Protein AF-A0A6G3MDK0-F1 (afdb_monomer_lite)

Foldseek 3Di:
DPPFAWQEKEWQAAEADPVLLLVPDDPNCSLHQYEYEFAPVRWYDDDCVPHVSYHYDHFYQPDVVRGRHFTKMWTATPFAIKIKGKNAGNDPCRVPPHDMDIDIADGWGFDDPDDDDDPVLVVVLVLLVLSVGPVCVVVSVRSVRTDRVSPPPLDDDRDDPRDDDDDSPPPPPPDD

InterPro domains:
  IPR010347 Tyrosyl-DNA phosphodiesterase I [PF06087] (3-153)
  IPR010347 Tyrosyl-DNA phosphodiesterase I [PTHR12415] (4-152)

pLDDT: mean 84.7, std 17.43, range [23.23, 98.44]

Sequence (176 aa):
MDEDILESSYHFNYLISVDWLIQQYPKNRKSTPIYLISGENTPPHFESNKYSNVQVILAKLPIFYGTHHSKMSILMYQTGCRIVVHTANLIPFDWDNMTQLIWLSPLLSIKSACYRYTEFQNDLIAYLTGYNLPQLDFLISGLRSIDMTQIKCSCYVLKTELNLYLPCPDIIKVKI

Secondary structure (DSSP, 8-state):
-PPPPEEEEEEE-SSB-HHHHHHHS-GGGTTS-EEEEEETTSPPP--GGG-TTEEEEEEP--STT------EEEEEETTEEEEEEES--BSHHHHHSS---EEE---EEBP-S--PPPHHHHHHHHHHHTT--GGGHHHHHHHHTB--TT---S-----BTTB-----TT------

Structure (mmCIF, N/CA/C/O backbone):
data_AF-A0A6G3MDK0-F1
#
_entry.id   AF-A0A6G3MDK0-F1
#
loop_
_atom_site.group_PDB
_atom_site.id
_atom_site.type_symbol
_atom_site.label_atom_id
_atom_site.label_alt_id
_atom_site.label_comp_id
_atom_site.label_asym_id
_atom_site.label_entity_id
_atom_site.label_seq_id
_atom_site.pdbx_PDB_ins_code
_atom_site.Cartn_x
_atom_site.Cartn_y
_atom_site.Cartn_z
_atom_site.occupancy
_atom_site.B_iso_or_equiv
_atom_site.auth_seq_id
_atom_site.auth_comp_id
_atom_site.auth_asym_id
_atom_site.auth_atom_id
_atom_site.pdbx_PDB_model_num
ATOM 1 N N . MET A 1 1 ? -21.975 -12.909 7.591 1.00 41.28 1 MET A N 1
ATOM 2 C CA . MET A 1 1 ? -20.956 -11.880 7.864 1.00 41.28 1 MET A CA 1
ATOM 3 C C . MET A 1 1 ? -20.971 -10.992 6.653 1.00 41.28 1 MET A C 1
ATOM 5 O O . MET A 1 1 ? -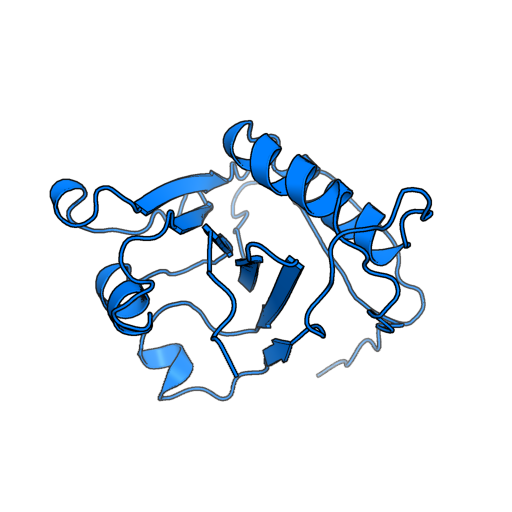20.584 -11.469 5.595 1.00 41.28 1 MET A O 1
ATOM 9 N N . ASP A 1 2 ? -21.526 -9.793 6.774 1.00 51.09 2 ASP A N 1
ATOM 10 C CA . ASP A 1 2 ? -21.455 -8.824 5.686 1.00 51.09 2 ASP A CA 1
ATOM 11 C C . ASP A 1 2 ? -19.975 -8.524 5.430 1.00 51.09 2 ASP A C 1
ATOM 13 O O . ASP A 1 2 ? -19.218 -8.244 6.362 1.00 51.09 2 ASP A O 1
ATOM 17 N N . GLU A 1 3 ? -19.527 -8.723 4.191 1.00 70.88 3 GLU A N 1
ATOM 18 C CA . GLU A 1 3 ? -18.150 -8.433 3.808 1.00 70.88 3 GLU A CA 1
ATOM 19 C C . GLU A 1 3 ? -17.906 -6.928 3.938 1.00 70.88 3 GLU A C 1
ATOM 21 O O . GLU A 1 3 ? -18.605 -6.135 3.310 1.00 70.88 3 GLU A O 1
ATOM 26 N N . ASP A 1 4 ? 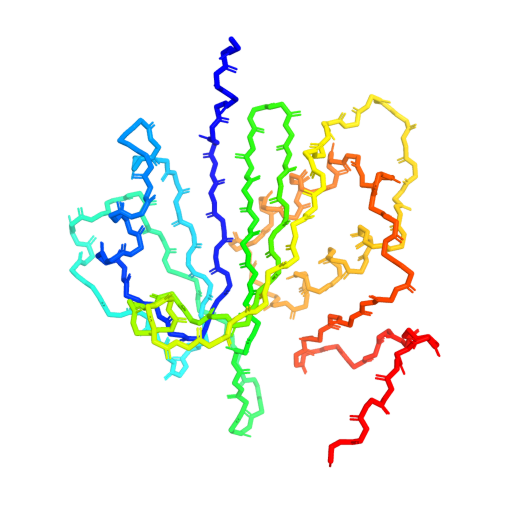-16.900 -6.543 4.725 1.00 81.94 4 ASP A N 1
ATOM 27 C CA . ASP A 1 4 ? -16.526 -5.139 4.901 1.00 81.94 4 ASP A CA 1
ATOM 28 C C . ASP A 1 4 ? -16.222 -4.473 3.546 1.00 81.94 4 ASP A C 1
ATOM 30 O O . ASP A 1 4 ? -15.571 -5.067 2.669 1.00 81.94 4 ASP A O 1
ATOM 34 N N . ILE A 1 5 ? -16.731 -3.255 3.366 1.00 91.25 5 ILE A N 1
ATOM 35 C CA . ILE A 1 5 ? -16.747 -2.544 2.087 1.00 91.25 5 ILE A CA 1
ATOM 36 C C . ILE A 1 5 ? -15.372 -1.924 1.864 1.00 91.25 5 ILE A C 1
ATOM 38 O O . ILE A 1 5 ? -14.933 -1.073 2.633 1.00 91.25 5 ILE A O 1
ATOM 42 N N . LEU A 1 6 ? -14.681 -2.360 0.807 1.00 95.50 6 LEU A N 1
ATOM 43 C CA . LEU A 1 6 ? -13.411 -1.767 0.393 1.00 95.50 6 LEU A CA 1
ATOM 44 C C . LEU A 1 6 ? -13.679 -0.398 -0.242 1.00 95.50 6 LEU A C 1
ATOM 46 O O . LEU A 1 6 ? -14.402 -0.311 -1.232 1.00 95.50 6 LEU A O 1
ATOM 50 N N . GLU A 1 7 ? -13.076 0.651 0.305 1.00 95.81 7 GLU A N 1
ATOM 51 C CA . GLU A 1 7 ? -13.219 2.022 -0.194 1.00 95.81 7 GLU A CA 1
ATOM 52 C C . GLU A 1 7 ? -12.091 2.399 -1.149 1.00 95.81 7 GLU A C 1
ATOM 54 O O . GLU A 1 7 ? -12.318 3.092 -2.135 1.00 95.81 7 GLU A O 1
ATOM 59 N N . SER A 1 8 ? -10.866 1.952 -0.871 1.00 97.25 8 SER A N 1
ATOM 60 C CA . SER A 1 8 ? -9.712 2.179 -1.741 1.00 97.25 8 SER A CA 1
ATOM 61 C C . SER A 1 8 ? -8.564 1.230 -1.418 1.00 97.25 8 SER A C 1
ATOM 63 O O . SER A 1 8 ? -8.487 0.652 -0.329 1.00 97.25 8 SER A O 1
ATOM 65 N N . SER A 1 9 ? -7.643 1.077 -2.363 1.00 98.19 9 SER A N 1
ATOM 66 C CA . SER A 1 9 ? -6.418 0.312 -2.163 1.00 98.19 9 SER A CA 1
ATOM 67 C C . SER A 1 9 ? -5.196 1.036 -2.707 1.00 98.19 9 SER A C 1
ATOM 69 O O . SER A 1 9 ? -5.239 1.694 -3.744 1.00 98.19 9 SER A O 1
ATOM 71 N N . TYR A 1 10 ? -4.084 0.894 -1.995 1.00 98.44 10 TYR A N 1
ATOM 72 C CA . TYR A 1 10 ? -2.800 1.489 -2.340 1.00 98.44 10 TYR A CA 1
ATOM 73 C C . TYR A 1 10 ? -1.762 0.382 -2.431 1.00 98.44 10 TYR A C 1
ATOM 75 O O . TYR A 1 10 ? -1.518 -0.309 -1.444 1.00 98.44 10 TYR A O 1
ATOM 83 N N . HIS A 1 11 ? -1.150 0.218 -3.597 1.00 98.06 11 HIS A N 1
ATOM 84 C CA . HIS A 1 11 ? -0.152 -0.808 -3.862 1.00 98.06 11 HIS A CA 1
ATOM 85 C C . HIS A 1 11 ? 1.196 -0.176 -4.168 1.00 98.06 11 HIS A C 1
ATOM 87 O O . HIS A 1 11 ? 1.392 0.410 -5.227 1.00 98.06 11 HIS A O 1
ATOM 93 N N . PHE A 1 12 ? 2.133 -0.344 -3.250 1.00 97.38 12 PHE A N 1
ATOM 94 C CA . PHE A 1 12 ? 3.536 -0.014 -3.422 1.00 97.38 12 PHE A CA 1
ATOM 95 C C . PHE A 1 12 ? 4.217 -1.241 -4.007 1.00 97.38 12 PHE A C 1
ATOM 97 O O . PHE A 1 12 ? 4.163 -2.316 -3.402 1.00 97.38 12 PHE A O 1
ATOM 104 N N . ASN A 1 13 ? 4.802 -1.114 -5.195 1.00 97.06 13 ASN A N 1
ATOM 105 C CA . ASN A 1 13 ? 5.533 -2.216 -5.804 1.00 97.06 13 ASN A CA 1
ATOM 106 C C . ASN A 1 13 ? 6.601 -1.737 -6.799 1.00 97.06 13 ASN A C 1
ATOM 108 O O . ASN A 1 13 ? 6.670 -0.554 -7.124 1.00 97.06 13 ASN A O 1
ATOM 112 N N . TYR A 1 14 ? 7.439 -2.665 -7.263 1.00 94.25 14 TYR A N 1
ATOM 113 C CA . TYR A 1 14 ? 8.446 -2.423 -8.296 1.00 94.25 14 TYR A CA 1
ATOM 114 C C . TYR A 1 14 ? 7.921 -2.808 -9.687 1.00 94.25 14 TYR A C 1
ATOM 116 O O . TYR A 1 14 ? 7.955 -1.995 -10.603 1.00 94.25 14 TYR A O 1
ATOM 124 N N . LEU A 1 15 ? 7.376 -4.023 -9.844 1.00 95.44 15 LEU A N 1
ATOM 125 C CA . LEU A 1 15 ? 6.750 -4.467 -11.095 1.00 95.44 15 LEU A CA 1
ATOM 126 C C . LEU A 1 15 ? 5.262 -4.718 -10.885 1.00 95.44 15 LEU A C 1
ATOM 128 O O . LEU A 1 15 ? 4.863 -5.434 -9.963 1.00 95.44 15 LEU A O 1
ATOM 132 N N . ILE A 1 16 ? 4.443 -4.138 -11.762 1.00 95.94 16 ILE A N 1
ATOM 133 C CA . ILE A 1 16 ? 2.987 -4.241 -11.690 1.00 95.94 16 ILE A CA 1
ATOM 134 C C . ILE A 1 16 ? 2.429 -4.572 -13.071 1.00 95.94 16 ILE A C 1
ATOM 136 O O . ILE A 1 16 ? 2.496 -3.761 -13.993 1.00 95.94 16 ILE A O 1
ATOM 140 N N . SER A 1 17 ? 1.824 -5.753 -13.189 1.00 96.12 17 SER A N 1
ATOM 141 C CA . SER A 1 17 ? 0.910 -6.079 -14.279 1.00 96.12 17 SER A CA 1
ATOM 142 C C . SER A 1 17 ? -0.497 -5.649 -13.868 1.00 96.12 17 SER A C 1
ATOM 144 O O . SER A 1 17 ? -1.150 -6.318 -13.067 1.00 96.12 17 SER A O 1
ATOM 146 N N . VAL A 1 18 ? -0.959 -4.506 -14.387 1.00 95.56 18 VAL A N 1
ATOM 147 C CA . VAL A 1 18 ? -2.250 -3.914 -13.987 1.00 95.56 18 VAL A CA 1
ATOM 148 C C . VAL A 1 18 ? -3.411 -4.846 -14.325 1.00 95.56 18 VAL A C 1
ATOM 150 O O . VAL A 1 18 ? -4.235 -5.129 -13.461 1.00 95.56 18 VAL A O 1
ATOM 153 N N . ASP A 1 19 ? -3.438 -5.397 -15.539 1.00 94.81 19 ASP A N 1
ATOM 154 C CA . ASP A 1 19 ? -4.470 -6.348 -15.967 1.00 94.81 19 ASP A CA 1
ATOM 155 C C . ASP A 1 19 ? -4.570 -7.555 -15.030 1.00 94.81 19 ASP A C 1
ATOM 157 O O . ASP A 1 19 ? -5.664 -7.934 -14.605 1.00 94.81 19 ASP A O 1
ATOM 161 N N . TRP A 1 20 ? -3.424 -8.149 -14.690 1.00 95.50 20 TRP A N 1
ATOM 162 C CA . TRP A 1 20 ? -3.369 -9.289 -13.785 1.00 95.50 20 TRP A CA 1
ATOM 163 C C . TRP A 1 20 ? -3.812 -8.902 -12.373 1.00 95.50 20 TRP A C 1
ATOM 165 O O . TRP A 1 20 ? -4.615 -9.618 -11.780 1.00 95.50 20 TRP A O 1
ATOM 175 N N . LEU A 1 21 ? -3.362 -7.754 -11.855 1.00 96.19 21 LEU A N 1
ATOM 176 C CA . LEU A 1 21 ? -3.749 -7.265 -10.532 1.00 96.19 21 LEU A CA 1
ATOM 177 C C . LEU A 1 21 ? -5.268 -7.088 -10.427 1.00 96.19 21 LEU A C 1
ATOM 179 O O . LEU A 1 21 ? -5.876 -7.600 -9.490 1.00 96.19 21 LEU A O 1
ATOM 183 N N . ILE A 1 22 ? -5.902 -6.431 -11.404 1.00 94.44 22 ILE A N 1
ATOM 184 C CA . ILE A 1 22 ? -7.360 -6.226 -11.424 1.00 94.44 22 ILE A CA 1
ATOM 185 C C . ILE A 1 22 ? -8.121 -7.557 -11.468 1.00 94.44 22 ILE A C 1
ATOM 187 O O . ILE A 1 22 ? -9.225 -7.670 -10.928 1.00 94.44 22 ILE A O 1
ATOM 191 N N . GLN A 1 23 ? -7.555 -8.597 -12.082 1.00 94.31 23 GLN A N 1
ATOM 192 C CA . GLN A 1 23 ? -8.170 -9.924 -12.075 1.00 94.31 23 GLN A CA 1
ATOM 193 C C . GLN A 1 23 ? -8.212 -10.553 -10.678 1.00 94.31 23 GLN A C 1
ATOM 195 O O . GLN A 1 23 ? -9.175 -11.271 -10.408 1.00 94.31 23 GLN A O 1
ATOM 200 N N . GLN A 1 24 ? -7.264 -10.215 -9.794 1.00 95.12 24 GLN A N 1
ATOM 201 C CA . GLN A 1 24 ? -7.197 -10.733 -8.419 1.00 95.12 24 GLN A CA 1
ATOM 202 C C . GLN A 1 24 ? -8.249 -10.117 -7.487 1.00 95.12 24 GLN A C 1
ATOM 204 O O . GLN A 1 24 ? -8.562 -10.676 -6.437 1.00 95.12 24 GLN A O 1
ATOM 209 N N . TYR A 1 25 ? -8.824 -8.970 -7.857 1.00 94.50 25 TYR A N 1
ATOM 210 C CA . TYR A 1 25 ? -9.882 -8.341 -7.074 1.00 94.50 25 TYR A CA 1
ATOM 211 C C . TYR A 1 25 ? -11.199 -9.128 -7.174 1.00 94.50 25 TYR A C 1
ATOM 213 O O . TYR A 1 25 ? -11.617 -9.501 -8.278 1.00 94.50 25 TYR A O 1
ATOM 221 N N . PRO A 1 26 ? -11.930 -9.317 -6.060 1.00 91.44 26 PRO A N 1
ATOM 222 C CA . PRO A 1 26 ? -13.313 -9.783 -6.096 1.00 91.44 26 PRO A CA 1
ATOM 223 C C . PRO A 1 26 ? -14.177 -8.897 -7.002 1.00 91.44 26 PRO A C 1
ATOM 225 O O . PRO A 1 26 ? -13.970 -7.686 -7.071 1.00 91.44 26 PRO A O 1
ATOM 228 N N . LYS A 1 27 ? -15.167 -9.478 -7.696 1.00 88.25 27 LYS A N 1
ATOM 229 C CA . LYS A 1 27 ? -15.993 -8.759 -8.692 1.00 88.25 27 LYS A CA 1
ATOM 230 C C . LYS A 1 27 ? -16.622 -7.470 -8.143 1.00 88.25 27 LYS A C 1
ATOM 232 O O . LYS A 1 27 ? -16.625 -6.466 -8.843 1.00 88.25 27 LYS A O 1
ATOM 237 N N . ASN A 1 28 ? -17.092 -7.491 -6.896 1.00 87.19 28 ASN A N 1
ATOM 238 C CA . ASN A 1 28 ? -17.682 -6.350 -6.183 1.00 87.19 28 ASN A CA 1
ATOM 239 C C . ASN A 1 28 ? -16.670 -5.259 -5.783 1.00 87.19 28 ASN A C 1
ATOM 241 O O . ASN A 1 28 ? -17.081 -4.196 -5.338 1.00 87.19 28 ASN A O 1
ATOM 245 N N . ARG A 1 29 ? -15.364 -5.508 -5.930 1.00 89.69 29 ARG A N 1
ATOM 246 C CA . ARG A 1 29 ? -14.281 -4.595 -5.532 1.00 89.69 29 ARG A CA 1
ATOM 247 C C . ARG A 1 29 ? -13.431 -4.115 -6.710 1.00 89.69 29 ARG A C 1
ATOM 249 O O . ARG A 1 29 ? -12.565 -3.277 -6.527 1.00 89.69 29 ARG A O 1
ATOM 256 N N . LYS A 1 30 ? -13.666 -4.607 -7.932 1.00 89.38 30 LYS A N 1
ATOM 257 C CA . LYS A 1 30 ? -12.867 -4.231 -9.119 1.00 89.38 30 LYS A CA 1
ATOM 258 C C . LYS A 1 30 ? -12.995 -2.761 -9.515 1.00 89.38 30 LYS A C 1
ATOM 260 O O . LYS A 1 30 ? -12.108 -2.245 -10.185 1.00 89.38 30 LYS A O 1
ATOM 265 N N . SER A 1 31 ? -14.093 -2.114 -9.134 1.00 90.69 31 SER A N 1
ATOM 266 C CA . SER A 1 31 ? -14.390 -0.715 -9.451 1.00 90.69 31 SER A CA 1
ATOM 267 C C . SER A 1 31 ? -13.974 0.269 -8.356 1.00 90.69 31 SER A C 1
ATOM 269 O O . SER A 1 31 ? -14.183 1.468 -8.526 1.00 90.69 31 SER A O 1
ATOM 271 N N . THR A 1 32 ? -13.419 -0.197 -7.231 1.00 95.19 32 THR A N 1
ATOM 272 C CA . THR A 1 32 ? -12.945 0.706 -6.172 1.00 95.19 32 THR A CA 1
ATOM 273 C C . THR A 1 32 ? -11.724 1.484 -6.659 1.00 95.19 32 THR A C 1
ATOM 275 O O . THR A 1 32 ? -10.975 0.958 -7.481 1.00 95.19 32 THR A O 1
ATOM 278 N N . PRO A 1 33 ? -11.477 2.706 -6.171 1.00 97.38 33 PRO A N 1
ATOM 279 C CA . PRO A 1 33 ? -10.220 3.411 -6.405 1.00 97.38 33 PRO A CA 1
ATOM 280 C C . PRO A 1 33 ? -8.992 2.546 -6.077 1.00 97.38 33 PRO A C 1
ATOM 282 O O . PRO A 1 33 ? -8.877 2.017 -4.969 1.00 97.38 33 PRO A O 1
ATOM 285 N N . ILE A 1 34 ? -8.081 2.406 -7.043 1.00 97.44 34 ILE A N 1
ATOM 286 C CA . ILE A 1 34 ? -6.832 1.647 -6.920 1.00 97.44 34 ILE A CA 1
ATOM 287 C C . ILE A 1 34 ? -5.668 2.575 -7.256 1.00 97.44 34 ILE A C 1
ATOM 289 O O . ILE A 1 34 ? -5.550 3.077 -8.373 1.00 97.44 34 ILE A O 1
ATOM 293 N N . TYR A 1 35 ? -4.773 2.764 -6.296 1.00 97.56 35 TYR A N 1
ATOM 294 C CA . TYR A 1 35 ? -3.590 3.601 -6.427 1.00 97.56 35 TYR A CA 1
ATOM 295 C C . TYR A 1 35 ? -2.349 2.718 -6.539 1.00 97.56 35 TYR A C 1
ATOM 297 O O . TYR A 1 35 ? -2.070 1.903 -5.661 1.00 97.56 35 TYR A O 1
ATOM 305 N N . LEU A 1 36 ? -1.593 2.876 -7.621 1.00 97.50 36 LEU A N 1
ATOM 306 C CA . LEU A 1 36 ? -0.377 2.119 -7.903 1.00 97.50 36 LEU A CA 1
ATOM 307 C C . LEU A 1 36 ? 0.833 3.027 -7.709 1.00 97.50 36 LEU A C 1
ATOM 309 O O . LEU A 1 36 ? 1.053 3.941 -8.499 1.00 97.50 36 LEU A O 1
ATOM 313 N N . ILE A 1 37 ? 1.613 2.774 -6.663 1.00 96.38 37 ILE A N 1
ATOM 314 C CA . ILE A 1 37 ? 2.825 3.515 -6.339 1.00 96.38 37 ILE A CA 1
ATOM 315 C C . ILE A 1 37 ? 4.021 2.715 -6.856 1.00 96.38 37 ILE A C 1
ATOM 317 O O . ILE A 1 37 ? 4.330 1.642 -6.331 1.00 96.38 37 ILE A O 1
ATOM 321 N N . SER A 1 38 ? 4.691 3.245 -7.880 1.00 94.44 38 SER A N 1
ATOM 322 C CA . SER A 1 38 ? 5.899 2.655 -8.476 1.00 94.44 38 SER A CA 1
ATOM 323 C C . SER A 1 38 ? 7.022 3.683 -8.586 1.00 94.44 38 SER A C 1
ATOM 325 O O . SER A 1 38 ? 6.786 4.882 -8.456 1.00 94.44 38 SER A O 1
ATOM 327 N N . GLY A 1 39 ? 8.250 3.235 -8.841 1.00 90.81 39 GLY A N 1
ATOM 328 C CA . GLY A 1 39 ? 9.362 4.136 -9.140 1.00 90.81 39 GLY A CA 1
ATOM 329 C C . GLY A 1 39 ? 9.223 4.755 -10.530 1.00 90.81 39 GLY A C 1
ATOM 330 O O . GLY A 1 39 ? 8.771 4.094 -11.463 1.00 90.81 39 GLY A O 1
ATOM 331 N N . GLU A 1 40 ? 9.669 6.000 -10.699 1.00 87.94 40 GLU A N 1
ATOM 332 C CA . GLU A 1 40 ? 9.632 6.697 -11.998 1.00 87.94 40 GLU A CA 1
ATOM 333 C C . GLU A 1 40 ? 10.397 5.973 -13.121 1.00 87.94 40 GLU A C 1
ATOM 335 O O . GLU A 1 40 ? 10.028 6.084 -14.287 1.00 87.94 40 GLU A O 1
ATOM 340 N N . ASN A 1 41 ? 11.402 5.166 -12.765 1.00 85.88 41 ASN A N 1
ATOM 341 C CA . ASN A 1 41 ? 12.177 4.344 -13.701 1.00 85.88 41 ASN A CA 1
ATOM 342 C C . ASN A 1 41 ? 11.456 3.053 -14.131 1.00 85.88 41 ASN A C 1
ATOM 344 O O . ASN A 1 41 ? 11.893 2.384 -15.063 1.00 85.88 41 ASN A O 1
ATOM 348 N N . THR A 1 42 ? 10.377 2.672 -13.442 1.00 86.75 42 THR A N 1
ATOM 349 C CA . THR A 1 42 ? 9.608 1.438 -13.692 1.00 86.75 42 THR A CA 1
ATOM 350 C C . THR A 1 42 ? 8.099 1.698 -13.631 1.00 86.75 42 THR A C 1
ATOM 352 O O . THR A 1 42 ? 7.379 1.109 -12.818 1.00 86.75 42 THR A O 1
ATOM 355 N N . PRO A 1 43 ? 7.578 2.607 -14.476 1.00 88.44 43 PRO A N 1
ATOM 356 C CA . PRO A 1 43 ? 6.152 2.882 -14.511 1.00 88.44 43 PRO A CA 1
ATOM 357 C C . PRO A 1 43 ? 5.386 1.638 -15.002 1.00 88.44 43 PRO A C 1
ATOM 359 O O . PRO A 1 43 ? 5.803 1.007 -15.978 1.00 88.44 43 PRO A O 1
ATOM 362 N N . PRO A 1 44 ? 4.253 1.277 -14.374 1.00 89.06 44 PRO A N 1
ATOM 363 C CA . PRO A 1 44 ? 3.379 0.227 -14.882 1.00 89.06 44 PRO A CA 1
ATOM 364 C C . PRO A 1 44 ? 2.875 0.578 -16.284 1.00 89.06 44 PRO A C 1
ATOM 366 O O . PRO A 1 44 ? 2.428 1.701 -16.523 1.00 89.06 44 PRO A O 1
ATOM 369 N N . HIS A 1 45 ? 2.902 -0.388 -17.198 1.00 84.50 45 HIS A N 1
ATOM 370 C CA . HIS A 1 45 ? 2.376 -0.213 -18.549 1.00 84.50 45 HIS A CA 1
ATOM 371 C C . HIS A 1 45 ? 0.998 -0.865 -18.674 1.00 84.50 45 HIS A C 1
ATOM 373 O O . HIS A 1 45 ? 0.843 -2.052 -18.383 1.00 84.50 45 HIS A O 1
ATOM 379 N N . PHE A 1 46 ? -0.003 -0.088 -19.087 1.00 87.00 46 PHE A N 1
ATOM 380 C CA . PHE A 1 46 ? -1.361 -0.562 -19.352 1.00 87.00 46 PHE A CA 1
ATOM 381 C C . PHE A 1 46 ? -2.120 0.434 -20.234 1.00 87.00 46 PHE A C 1
ATOM 383 O O . PHE A 1 46 ? -1.760 1.610 -20.322 1.00 87.00 46 PHE A O 1
ATOM 390 N N . GLU A 1 47 ? -3.196 -0.031 -20.866 1.00 81.88 47 GLU A N 1
ATOM 391 C CA . GLU A 1 47 ? -4.128 0.839 -21.579 1.00 81.88 47 GLU A CA 1
ATOM 392 C C . GLU A 1 47 ? -4.896 1.697 -20.565 1.00 81.88 47 GLU A C 1
ATOM 394 O O . GLU A 1 47 ? -5.837 1.229 -19.923 1.00 81.88 47 GLU A O 1
ATOM 399 N N . SER A 1 48 ? -4.499 2.962 -20.413 1.00 71.69 48 SER A N 1
ATOM 400 C CA . SER A 1 48 ? -5.069 3.885 -19.418 1.00 71.69 48 SER A CA 1
ATOM 401 C C . SER A 1 48 ? -6.591 4.038 -19.522 1.00 71.69 48 SER A C 1
ATOM 403 O O . SER A 1 48 ? -7.264 4.214 -18.510 1.00 71.69 48 SER A O 1
ATOM 405 N N . ASN A 1 49 ? -7.153 3.893 -20.725 1.00 78.50 49 ASN A N 1
ATOM 406 C CA . ASN A 1 49 ? -8.596 3.980 -20.973 1.00 78.50 49 ASN A CA 1
ATOM 407 C C . ASN A 1 49 ? -9.391 2.769 -20.453 1.00 78.50 49 ASN A C 1
ATOM 409 O O . ASN A 1 49 ? -10.616 2.832 -20.377 1.00 78.50 49 ASN A O 1
ATOM 413 N N . LYS A 1 50 ? -8.722 1.662 -20.113 1.00 88.94 50 LYS A N 1
ATOM 414 C CA . LYS A 1 50 ? -9.370 0.409 -19.705 1.00 88.94 50 LYS A CA 1
ATOM 415 C C . LYS A 1 50 ? -9.860 0.436 -18.257 1.00 88.94 50 LYS A C 1
ATOM 417 O O . LYS A 1 50 ? -10.859 -0.209 -17.943 1.00 88.94 50 LYS A O 1
ATOM 422 N N . TYR A 1 51 ? -9.177 1.180 -17.385 1.00 91.69 51 TYR A N 1
ATOM 423 C CA . TYR A 1 51 ? -9.467 1.226 -15.950 1.00 91.69 51 TYR A CA 1
ATOM 424 C C . TYR A 1 51 ? -9.490 2.665 -15.432 1.00 91.69 51 TYR A C 1
ATOM 426 O O . TYR A 1 51 ? -8.480 3.195 -14.975 1.00 91.69 51 TYR A O 1
ATOM 434 N N . SER A 1 52 ? -10.666 3.293 -15.458 1.00 92.75 52 SER A N 1
ATOM 435 C CA . SER A 1 52 ? -10.848 4.678 -14.999 1.00 92.75 52 SER A CA 1
ATOM 436 C C . SER A 1 52 ? -10.666 4.864 -13.487 1.00 92.75 52 SER A C 1
ATOM 438 O O . SER A 1 52 ? -10.492 5.985 -13.023 1.00 92.75 52 SER A O 1
ATOM 440 N N . ASN A 1 53 ? -10.737 3.780 -12.712 1.00 94.81 53 ASN A N 1
ATOM 441 C CA . ASN A 1 53 ? -10.555 3.763 -11.260 1.00 94.81 53 ASN A CA 1
ATOM 442 C C . ASN A 1 53 ? -9.103 3.492 -10.826 1.00 94.81 53 ASN A C 1
ATOM 444 O O . ASN A 1 53 ? -8.844 3.412 -9.627 1.00 94.81 53 ASN A O 1
ATOM 448 N N . VAL A 1 54 ? -8.172 3.329 -11.773 1.00 95.81 54 VAL A N 1
ATOM 449 C CA . VAL A 1 54 ? -6.755 3.071 -11.490 1.00 95.81 54 VAL A CA 1
ATOM 450 C C . VAL A 1 54 ? -5.944 4.347 -11.692 1.00 95.81 54 VAL A C 1
ATOM 452 O O . VAL A 1 54 ? -5.943 4.928 -12.774 1.00 95.81 54 VAL A O 1
ATOM 455 N N . GLN A 1 55 ? -5.197 4.751 -10.667 1.00 95.44 55 GLN A N 1
ATOM 456 C CA . GLN A 1 55 ? -4.270 5.876 -10.731 1.00 95.44 55 GLN A CA 1
ATOM 457 C C . GLN A 1 55 ? -2.839 5.407 -10.463 1.00 95.44 55 GLN A C 1
ATOM 459 O O . GLN A 1 55 ? -2.556 4.805 -9.430 1.00 95.44 55 GLN A O 1
ATOM 464 N N . VAL A 1 56 ? -1.915 5.736 -11.367 1.00 95.44 56 VAL A N 1
ATOM 465 C CA . VAL A 1 56 ? -0.476 5.526 -11.154 1.00 95.44 56 VAL A CA 1
ATOM 466 C C . VAL A 1 56 ? 0.141 6.768 -10.519 1.00 95.44 56 VAL A C 1
ATOM 468 O O . VAL A 1 56 ? -0.067 7.889 -10.980 1.00 95.44 56 VAL A O 1
ATOM 471 N N . ILE A 1 57 ? 0.919 6.555 -9.464 1.00 94.69 57 ILE A N 1
ATOM 472 C CA . ILE A 1 57 ? 1.668 7.569 -8.732 1.00 94.69 57 ILE A CA 1
ATOM 473 C C . ILE A 1 57 ? 3.147 7.175 -8.803 1.00 94.69 57 ILE A C 1
ATOM 475 O O . ILE A 1 57 ? 3.533 6.096 -8.356 1.00 94.69 57 ILE A O 1
ATOM 479 N N . LEU A 1 58 ? 3.978 8.044 -9.375 1.00 93.31 58 LEU A N 1
ATOM 480 C CA . LEU A 1 58 ? 5.402 7.769 -9.557 1.00 93.31 58 LEU A CA 1
ATOM 481 C C . LEU A 1 58 ? 6.223 8.401 -8.430 1.00 93.31 58 LEU A C 1
ATOM 483 O O . LEU A 1 58 ? 6.208 9.617 -8.237 1.00 93.31 58 LEU A O 1
ATOM 487 N N . ALA A 1 59 ? 6.938 7.559 -7.691 1.00 88.94 59 ALA A N 1
ATOM 488 C CA . ALA A 1 59 ? 7.908 7.960 -6.690 1.00 88.94 59 ALA A CA 1
ATOM 489 C C . ALA A 1 59 ? 9.196 8.445 -7.363 1.00 88.94 59 ALA A C 1
ATOM 491 O O . ALA A 1 59 ? 9.769 7.740 -8.198 1.00 88.94 59 ALA A O 1
ATOM 492 N N . LYS A 1 60 ? 9.641 9.643 -6.970 1.00 84.69 60 LYS A N 1
ATOM 493 C CA . LYS A 1 60 ? 10.908 10.231 -7.416 1.00 84.69 60 LYS A CA 1
ATOM 494 C C . LYS A 1 60 ? 12.078 9.520 -6.747 1.00 84.69 60 LYS A C 1
ATOM 496 O O . LYS A 1 60 ? 12.029 9.277 -5.541 1.00 84.69 60 LYS A O 1
ATOM 501 N N . LEU A 1 61 ? 13.124 9.236 -7.514 1.00 80.38 61 LEU A N 1
ATOM 502 C CA . LEU A 1 61 ? 14.314 8.523 -7.057 1.00 80.38 61 LEU A CA 1
ATOM 503 C C . LEU A 1 61 ? 15.516 9.473 -7.182 1.00 80.38 61 LEU A C 1
ATOM 505 O O . LEU A 1 61 ? 16.150 9.543 -8.233 1.00 80.38 61 LEU A O 1
ATOM 509 N N . PRO A 1 62 ? 15.816 10.273 -6.138 1.00 70.88 62 PRO A N 1
ATOM 510 C CA . PRO A 1 62 ? 16.805 11.351 -6.219 1.00 70.88 62 PRO A CA 1
ATOM 511 C C . PRO A 1 62 ? 18.257 10.860 -6.347 1.00 70.88 62 PRO A C 1
ATOM 513 O O . PRO A 1 62 ? 19.149 11.667 -6.605 1.00 70.88 62 PRO A O 1
ATOM 516 N N . ILE A 1 63 ? 18.515 9.564 -6.146 1.00 71.19 63 ILE A N 1
ATOM 517 C CA . ILE A 1 63 ? 19.849 8.960 -6.210 1.00 71.19 63 ILE A CA 1
ATOM 518 C C . ILE A 1 63 ? 19.985 8.154 -7.507 1.00 71.19 63 ILE A C 1
ATOM 520 O O . ILE A 1 63 ? 19.087 7.401 -7.885 1.00 71.19 63 ILE A O 1
ATOM 524 N N . PHE A 1 64 ? 21.140 8.259 -8.172 1.00 64.44 64 PHE A N 1
ATOM 525 C CA . PHE A 1 64 ? 21.469 7.411 -9.321 1.00 64.44 64 PHE A CA 1
ATOM 526 C C . PHE A 1 64 ? 21.373 5.925 -8.952 1.00 64.44 64 PHE A C 1
ATOM 528 O O . PHE A 1 64 ? 21.938 5.495 -7.948 1.00 64.44 64 PHE A O 1
ATOM 535 N N . TYR A 1 65 ? 20.675 5.148 -9.785 1.00 67.12 65 TYR A N 1
ATOM 536 C CA . TYR A 1 65 ? 20.365 3.728 -9.558 1.00 67.12 65 TYR A CA 1
ATOM 537 C C . TYR A 1 65 ? 19.456 3.439 -8.346 1.00 67.12 65 TYR A C 1
ATOM 539 O O . TYR A 1 65 ? 19.297 2.276 -7.969 1.00 67.12 65 TYR A O 1
ATOM 547 N N . GLY A 1 66 ? 18.826 4.465 -7.757 1.00 71.81 66 GLY A N 1
ATOM 548 C CA . GLY A 1 66 ? 17.750 4.292 -6.781 1.00 71.81 66 GLY A CA 1
ATOM 549 C C . GLY A 1 66 ? 16.621 3.441 -7.359 1.00 71.81 66 GLY A C 1
ATOM 550 O O . GLY A 1 66 ? 16.369 3.451 -8.568 1.00 71.81 66 GLY A O 1
ATOM 551 N N . THR A 1 67 ? 15.965 2.654 -6.510 1.0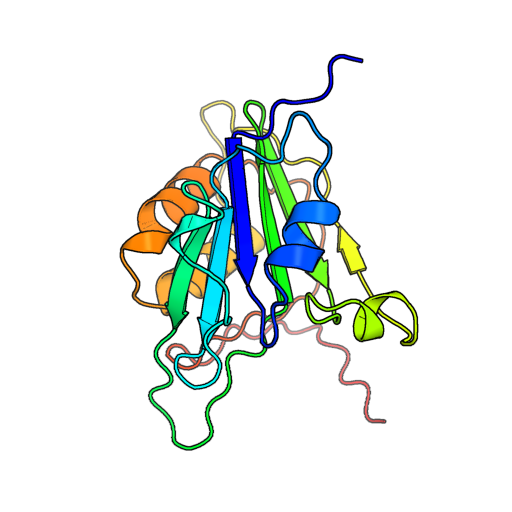0 80.06 67 THR A N 1
ATOM 552 C CA . THR A 1 67 ? 14.876 1.766 -6.931 1.00 80.06 67 THR A CA 1
ATOM 553 C C . THR A 1 67 ? 13.794 1.719 -5.866 1.00 80.06 67 THR A C 1
ATOM 555 O O . THR A 1 67 ? 14.042 1.428 -4.694 1.00 80.06 67 THR A O 1
ATOM 558 N N . HIS A 1 68 ? 12.552 1.933 -6.297 1.00 90.00 68 HIS A N 1
ATOM 559 C CA . HIS A 1 68 ? 11.378 1.757 -5.457 1.00 90.00 68 HIS A CA 1
ATOM 560 C C . HIS A 1 68 ? 11.115 0.259 -5.216 1.00 90.00 68 HIS A C 1
ATOM 562 O O . HIS A 1 68 ? 10.436 -0.406 -5.996 1.00 90.00 68 HIS A O 1
ATOM 568 N N . HIS A 1 69 ? 11.689 -0.292 -4.144 1.00 89.56 69 HIS A N 1
ATOM 569 C CA . HIS A 1 69 ? 11.640 -1.733 -3.857 1.00 89.56 69 HIS A CA 1
ATOM 570 C C . HIS A 1 69 ? 10.497 -2.177 -2.946 1.00 89.56 69 HIS A C 1
ATOM 572 O O . HIS A 1 69 ? 10.249 -3.384 -2.847 1.00 89.56 69 HIS A O 1
ATOM 578 N N . SER A 1 70 ? 9.831 -1.231 -2.286 1.00 92.25 70 SER A N 1
ATOM 579 C CA . SER A 1 70 ? 8.786 -1.509 -1.307 1.00 92.25 70 SER A CA 1
ATOM 580 C C . SER A 1 70 ? 7.626 -2.271 -1.925 1.00 92.25 70 SER A C 1
ATOM 582 O O . SER A 1 70 ? 7.164 -1.947 -3.015 1.00 92.25 70 SER A O 1
ATOM 584 N N . LYS A 1 71 ? 7.172 -3.293 -1.200 1.00 97.19 71 LYS A N 1
ATOM 585 C CA . LYS A 1 71 ? 6.111 -4.219 -1.591 1.00 97.19 71 LYS A CA 1
ATOM 586 C C . LYS A 1 71 ? 5.103 -4.281 -0.463 1.00 97.19 71 LYS A C 1
ATOM 588 O O . LYS A 1 71 ? 5.249 -5.021 0.511 1.00 97.19 71 LYS A O 1
ATOM 593 N N . MET A 1 72 ? 4.139 -3.382 -0.556 1.00 97.50 72 MET A N 1
ATOM 594 C CA . MET A 1 72 ? 3.170 -3.139 0.496 1.00 97.50 72 MET A CA 1
ATOM 595 C C . MET A 1 72 ? 1.824 -2.831 -0.133 1.00 97.50 72 MET A C 1
ATOM 597 O O . MET A 1 72 ? 1.746 -2.087 -1.106 1.00 97.50 72 MET A O 1
ATOM 601 N N . SER A 1 73 ? 0.762 -3.380 0.439 1.00 98.19 73 SER A N 1
ATOM 602 C CA . SER A 1 73 ? -0.606 -3.030 0.083 1.00 98.19 73 SER A CA 1
ATOM 603 C C . SER A 1 73 ? -1.329 -2.498 1.311 1.00 98.19 73 SER A C 1
ATOM 605 O O . SER A 1 73 ? -1.300 -3.128 2.366 1.00 98.19 73 SER A O 1
ATOM 607 N N . ILE A 1 74 ? -1.978 -1.346 1.176 1.00 98.12 74 ILE A N 1
ATOM 608 C CA . ILE A 1 74 ? -2.838 -0.771 2.209 1.00 98.12 74 ILE A CA 1
ATOM 609 C C . ILE A 1 74 ? -4.262 -0.774 1.671 1.00 98.12 74 ILE A C 1
ATOM 611 O O . ILE A 1 74 ? -4.544 -0.164 0.641 1.00 98.12 74 ILE A O 1
ATOM 615 N N . LEU A 1 75 ? -5.138 -1.505 2.352 1.00 97.56 75 LEU A N 1
ATOM 616 C CA . LEU A 1 75 ? -6.532 -1.706 1.977 1.00 97.56 75 LEU A CA 1
ATOM 617 C C . LEU A 1 75 ? -7.400 -0.925 2.959 1.00 97.56 75 LEU A C 1
ATOM 619 O O . LEU A 1 75 ? -7.458 -1.278 4.138 1.00 97.56 75 LEU A O 1
ATOM 623 N N . MET A 1 76 ? -8.039 0.137 2.479 1.00 97.44 76 MET A N 1
ATOM 624 C CA . MET A 1 76 ? -8.919 0.985 3.277 1.00 97.44 76 MET A CA 1
ATOM 625 C C . MET A 1 76 ? -10.350 0.475 3.148 1.00 97.44 76 MET A C 1
ATOM 627 O O . MET A 1 76 ? -10.869 0.343 2.037 1.00 97.44 76 MET A O 1
ATOM 631 N N . TYR A 1 77 ? -10.974 0.187 4.281 1.00 95.88 77 TYR A N 1
ATOM 632 C CA . TYR A 1 77 ? -12.354 -0.264 4.374 1.00 95.88 77 TYR A CA 1
ATOM 633 C C . TYR A 1 77 ? -13.196 0.770 5.111 1.00 95.88 77 TYR A C 1
ATOM 635 O O . TYR A 1 77 ? -12.676 1.545 5.912 1.00 95.88 77 TYR A O 1
ATOM 643 N N . GLN A 1 78 ? -14.511 0.706 4.930 1.00 93.25 78 GLN A N 1
ATOM 644 C CA . GLN A 1 78 ? -15.439 1.588 5.631 1.00 93.25 78 GLN A CA 1
ATOM 645 C C . GLN A 1 78 ? -15.302 1.493 7.161 1.00 93.25 78 GLN A C 1
ATOM 647 O O . GLN A 1 78 ? -15.479 2.489 7.862 1.00 93.25 78 GLN A O 1
ATOM 652 N N . THR A 1 79 ? -14.981 0.310 7.702 1.00 92.44 79 THR A N 1
ATOM 653 C CA . THR A 1 79 ? -14.827 0.125 9.157 1.00 92.44 79 THR A CA 1
ATOM 654 C C . THR A 1 79 ? -13.385 0.223 9.659 1.00 92.44 79 THR A C 1
ATOM 656 O O . THR A 1 79 ? -13.147 0.185 10.873 1.00 92.44 79 THR A O 1
ATOM 659 N N . GLY A 1 80 ? -12.402 0.364 8.763 1.00 94.81 80 GLY A N 1
ATOM 660 C CA . GLY A 1 80 ? -11.012 0.196 9.155 1.00 94.81 80 GLY A CA 1
ATOM 661 C C . GLY A 1 80 ? -9.995 0.100 8.023 1.00 94.81 80 GLY A C 1
ATOM 662 O O . GLY A 1 80 ? -10.139 0.669 6.947 1.00 94.81 80 GLY A O 1
ATOM 663 N N . CYS A 1 81 ? -8.903 -0.610 8.284 1.00 95.81 81 CYS A N 1
ATOM 664 C CA . CYS A 1 81 ? -7.797 -0.767 7.351 1.00 95.81 81 CYS A CA 1
ATOM 665 C C . CYS A 1 81 ? -7.078 -2.102 7.564 1.00 95.81 81 CYS A C 1
ATOM 667 O O . CYS A 1 81 ? -7.019 -2.637 8.673 1.00 95.81 81 CYS A O 1
ATOM 669 N N . ARG A 1 82 ? -6.489 -2.638 6.495 1.00 95.94 82 ARG A N 1
ATOM 670 C CA . ARG A 1 82 ? -5.536 -3.747 6.563 1.00 95.94 82 ARG A CA 1
ATOM 671 C C . ARG A 1 82 ? -4.255 -3.382 5.834 1.00 95.94 82 ARG A C 1
ATOM 673 O O . ARG A 1 82 ? -4.289 -2.902 4.704 1.00 95.94 82 ARG A O 1
ATOM 680 N N . ILE A 1 83 ? -3.130 -3.678 6.471 1.00 96.44 83 ILE A N 1
ATOM 681 C CA . ILE A 1 83 ? -1.795 -3.488 5.918 1.00 96.44 83 ILE A CA 1
ATOM 682 C C . ILE A 1 83 ? -1.221 -4.862 5.588 1.00 96.44 83 ILE A C 1
ATOM 684 O O . ILE A 1 83 ? -1.272 -5.794 6.392 1.00 96.44 83 ILE A O 1
ATOM 688 N N . VAL A 1 84 ? -0.675 -4.979 4.387 1.00 96.69 84 VAL A N 1
ATOM 689 C CA . VAL A 1 84 ? -0.024 -6.180 3.876 1.00 96.69 84 VAL A CA 1
ATOM 690 C C . VAL A 1 84 ? 1.387 -5.801 3.472 1.00 96.69 84 VAL A C 1
ATOM 692 O O . VAL A 1 84 ? 1.561 -4.920 2.637 1.00 96.69 84 VAL A O 1
ATOM 695 N N . VAL A 1 85 ? 2.393 -6.467 4.027 1.00 95.75 85 VAL A N 1
ATOM 696 C CA . VAL A 1 85 ? 3.792 -6.323 3.598 1.00 95.75 85 VAL A CA 1
ATOM 697 C C . VAL A 1 85 ? 4.231 -7.660 3.033 1.00 95.75 85 VAL A C 1
ATOM 699 O O . VAL A 1 85 ? 4.008 -8.694 3.655 1.00 95.75 85 VAL A O 1
ATOM 702 N N . HIS A 1 86 ? 4.813 -7.665 1.842 1.00 95.56 86 HIS A N 1
ATOM 703 C CA . HIS A 1 86 ? 5.158 -8.905 1.154 1.00 95.56 86 HIS A CA 1
ATOM 704 C C . HIS A 1 86 ? 6.452 -8.777 0.356 1.00 95.56 86 HIS A C 1
ATOM 706 O O . HIS A 1 86 ? 7.020 -7.697 0.242 1.00 95.56 86 HIS A O 1
ATOM 712 N N . THR A 1 87 ? 6.936 -9.889 -0.194 1.00 95.31 87 THR A N 1
ATOM 713 C CA . THR A 1 87 ? 8.166 -9.925 -1.009 1.00 95.31 87 THR A CA 1
ATOM 714 C C . THR A 1 87 ? 7.907 -10.024 -2.515 1.00 95.31 87 THR A C 1
ATOM 716 O O . THR A 1 87 ? 8.812 -9.753 -3.303 1.00 95.31 87 THR A O 1
ATOM 719 N N . ALA A 1 88 ? 6.667 -10.318 -2.920 1.00 96.19 88 ALA A N 1
ATOM 720 C CA . ALA A 1 88 ? 6.276 -10.523 -4.317 1.00 96.19 88 ALA A CA 1
ATOM 721 C C . ALA A 1 88 ? 6.058 -9.220 -5.104 1.00 96.19 88 ALA A C 1
ATOM 723 O O . ALA A 1 88 ? 5.444 -8.268 -4.608 1.00 96.19 88 ALA A O 1
ATOM 724 N N . ASN A 1 89 ? 6.485 -9.187 -6.362 1.00 97.69 89 ASN A N 1
ATOM 725 C CA . ASN A 1 89 ? 5.972 -8.226 -7.331 1.00 97.69 89 ASN A CA 1
ATOM 726 C C . ASN A 1 89 ? 4.512 -8.531 -7.696 1.00 97.69 89 ASN A C 1
ATOM 728 O O . ASN A 1 89 ? 4.032 -9.644 -7.492 1.00 97.69 89 ASN A O 1
ATOM 732 N N . LEU A 1 90 ? 3.784 -7.558 -8.248 1.00 97.50 90 LEU A N 1
ATOM 733 C CA . LEU A 1 90 ? 2.391 -7.751 -8.675 1.00 97.50 90 LEU A CA 1
ATOM 734 C C . LEU A 1 90 ? 2.331 -8.266 -10.119 1.00 97.50 90 LEU A C 1
ATOM 736 O O . LEU A 1 90 ? 1.800 -7.602 -11.010 1.00 97.50 90 LEU A O 1
ATOM 740 N N . ILE A 1 91 ? 2.917 -9.443 -10.342 1.00 96.62 91 ILE A N 1
ATOM 741 C CA . ILE A 1 91 ? 2.947 -10.164 -11.621 1.00 96.62 91 ILE A CA 1
ATOM 742 C C . ILE A 1 91 ? 2.704 -11.661 -11.373 1.00 96.62 91 ILE A C 1
ATOM 744 O O . ILE A 1 91 ? 3.129 -12.147 -10.329 1.00 96.62 91 ILE A O 1
ATOM 748 N N . PRO A 1 92 ? 2.110 -12.416 -12.316 1.00 96.19 92 PRO A N 1
ATOM 749 C CA . PRO A 1 92 ? 1.767 -13.826 -12.094 1.00 96.19 92 PRO A CA 1
ATOM 750 C C . PRO A 1 92 ? 2.951 -14.684 -11.623 1.00 96.19 92 PRO A C 1
ATOM 752 O O . PRO A 1 92 ? 2.848 -15.414 -10.644 1.00 96.19 92 PRO A O 1
ATOM 755 N N . PHE A 1 93 ? 4.108 -14.522 -12.273 1.00 95.88 93 PHE A N 1
ATOM 756 C CA . PHE A 1 93 ? 5.298 -15.336 -12.017 1.00 95.88 93 PHE A CA 1
ATOM 757 C C . PHE A 1 93 ? 5.739 -15.325 -10.545 1.00 95.88 93 PHE A C 1
ATOM 759 O O . PHE A 1 93 ? 6.070 -16.367 -9.983 1.00 95.88 93 PHE A O 1
ATOM 766 N N . ASP A 1 94 ? 5.694 -14.164 -9.889 1.00 96.62 94 ASP A N 1
ATOM 767 C CA . ASP A 1 94 ? 6.115 -14.040 -8.493 1.00 96.62 94 ASP A CA 1
ATOM 768 C C . ASP A 1 94 ? 5.178 -14.770 -7.522 1.00 96.62 94 ASP A C 1
ATOM 770 O O . ASP A 1 94 ? 5.616 -15.104 -6.424 1.00 96.62 94 ASP A O 1
ATOM 774 N N . TRP A 1 95 ? 3.922 -15.010 -7.904 1.00 94.19 95 TRP A N 1
ATOM 775 C CA . TRP A 1 95 ? 2.908 -15.656 -7.064 1.00 94.19 95 TRP A CA 1
ATOM 776 C C . TRP A 1 95 ? 2.743 -17.147 -7.369 1.00 94.19 95 TRP A C 1
ATOM 778 O O . TRP A 1 95 ? 2.386 -17.903 -6.469 1.00 94.19 95 TRP A O 1
ATOM 788 N N . ASP A 1 96 ? 3.057 -17.574 -8.594 1.00 93.12 96 ASP A N 1
ATOM 789 C CA . ASP A 1 96 ? 2.895 -18.965 -9.028 1.00 93.12 96 ASP A CA 1
ATOM 790 C C . ASP A 1 96 ? 4.200 -19.775 -8.946 1.00 93.12 96 ASP A C 1
ATOM 792 O O . ASP A 1 96 ? 4.171 -20.994 -8.769 1.00 93.12 96 ASP A O 1
ATOM 796 N N . ASN A 1 97 ? 5.359 -19.120 -9.093 1.00 94.62 97 ASN A N 1
ATOM 797 C CA . ASN A 1 97 ? 6.638 -19.804 -9.325 1.00 94.62 97 ASN A CA 1
ATOM 798 C C . ASN A 1 97 ? 7.709 -19.537 -8.267 1.00 94.62 97 ASN A C 1
ATOM 800 O O . ASN A 1 97 ? 8.771 -20.160 -8.313 1.00 94.62 97 ASN A O 1
ATOM 804 N N . MET A 1 98 ? 7.454 -18.631 -7.325 1.00 92.69 98 MET A N 1
ATOM 805 C CA . MET A 1 98 ? 8.452 -18.183 -6.360 1.00 92.69 98 MET A CA 1
ATOM 806 C C . MET A 1 98 ? 7.966 -18.397 -4.930 1.00 92.69 98 MET A C 1
ATOM 808 O O . MET A 1 98 ? 6.796 -18.201 -4.609 1.00 92.69 98 MET A O 1
ATOM 812 N N . THR A 1 99 ? 8.889 -18.749 -4.039 1.00 94.44 99 THR A N 1
ATOM 813 C CA . THR A 1 99 ? 8.617 -18.718 -2.601 1.00 94.44 99 THR A CA 1
ATOM 814 C C . THR A 1 99 ? 8.542 -17.267 -2.146 1.00 94.44 99 THR A C 1
ATOM 816 O O . THR A 1 99 ? 9.504 -16.516 -2.299 1.00 94.44 99 THR A O 1
ATOM 819 N N . GLN A 1 100 ? 7.413 -16.883 -1.560 1.00 94.75 100 GLN A N 1
ATOM 820 C CA . GLN A 1 100 ? 7.164 -15.526 -1.084 1.00 94.75 100 GLN A CA 1
ATOM 821 C C . GLN A 1 100 ? 6.793 -15.530 0.394 1.00 94.75 100 GLN A C 1
ATOM 823 O O . GLN A 1 100 ? 6.247 -16.503 0.915 1.00 94.75 100 GLN A O 1
ATOM 828 N N . LEU A 1 101 ? 7.051 -14.407 1.059 1.00 95.12 101 LEU A N 1
ATOM 829 C CA . LEU A 1 101 ? 6.567 -14.141 2.404 1.00 95.12 101 LEU A CA 1
ATOM 830 C C . LEU A 1 101 ? 5.528 -13.027 2.362 1.00 95.12 101 LEU A C 1
ATOM 832 O O . LEU A 1 101 ? 5.690 -12.028 1.658 1.00 95.12 101 LEU A O 1
ATOM 836 N N . ILE A 1 102 ? 4.472 -13.204 3.152 1.00 94.88 102 ILE A N 1
ATOM 837 C CA . ILE A 1 102 ? 3.430 -12.206 3.362 1.00 94.88 102 ILE A CA 1
ATOM 838 C C . ILE A 1 102 ? 3.235 -12.042 4.865 1.00 94.88 102 ILE A C 1
ATOM 840 O O . ILE A 1 102 ? 2.939 -12.999 5.578 1.00 94.88 102 ILE A O 1
ATOM 844 N N . TRP A 1 103 ? 3.370 -10.810 5.333 1.00 94.56 103 TRP A N 1
ATOM 845 C CA . TRP A 1 103 ? 2.903 -10.377 6.635 1.00 94.56 103 TRP A CA 1
ATOM 846 C C . TRP A 1 103 ? 1.569 -9.648 6.471 1.00 94.56 103 TRP A C 1
ATOM 848 O O . TRP A 1 103 ? 1.445 -8.713 5.675 1.00 94.56 103 TRP A O 1
ATOM 858 N N . LEU A 1 104 ? 0.569 -10.084 7.233 1.00 94.31 104 LEU A N 1
ATOM 859 C CA . LEU A 1 104 ? -0.761 -9.487 7.272 1.00 94.31 104 LEU A CA 1
ATOM 860 C C . LEU A 1 104 ? -0.987 -8.863 8.644 1.00 94.31 104 LEU A C 1
ATOM 862 O O . LEU A 1 104 ? -0.919 -9.560 9.658 1.00 94.31 104 LEU A O 1
ATOM 866 N N . SER A 1 105 ? -1.326 -7.575 8.681 1.00 93.88 105 SER A N 1
ATOM 867 C CA . SER A 1 105 ? -1.835 -6.972 9.908 1.00 93.88 105 SER A CA 1
ATOM 868 C C . SER A 1 105 ? -3.189 -7.596 10.287 1.00 93.88 105 SER A C 1
ATOM 870 O O . SER A 1 105 ? -3.914 -8.095 9.412 1.00 93.88 105 SER A O 1
ATOM 872 N N . PRO A 1 106 ? -3.603 -7.505 11.565 1.00 92.62 106 PRO A N 1
ATOM 873 C CA . PRO A 1 106 ? -5.012 -7.616 11.935 1.00 92.62 106 PRO A CA 1
ATOM 874 C C . PRO A 1 106 ? -5.879 -6.643 11.118 1.00 92.62 106 PRO A C 1
ATOM 876 O O . PRO A 1 106 ? -5.359 -5.708 10.501 1.00 92.62 106 PRO A O 1
ATOM 879 N N . LEU A 1 107 ? -7.201 -6.842 11.119 1.00 93.12 107 LEU A N 1
ATOM 880 C CA . LEU A 1 107 ? -8.108 -5.796 10.646 1.00 93.12 107 LEU A CA 1
ATOM 881 C C . LEU A 1 107 ? -8.110 -4.674 11.689 1.00 93.12 107 LEU A C 1
ATOM 883 O O . LEU A 1 107 ? -8.527 -4.886 12.825 1.00 93.12 107 LEU A O 1
ATOM 887 N N . LEU A 1 108 ? -7.583 -3.517 11.310 1.00 93.81 108 LEU A N 1
ATOM 888 C CA . LEU A 1 108 ? -7.405 -2.366 12.185 1.00 93.81 108 LEU A CA 1
ATOM 889 C C . LEU A 1 108 ? -8.667 -1.516 12.122 1.00 93.81 108 LEU A C 1
ATOM 891 O O . LEU A 1 108 ? -9.084 -1.135 11.035 1.00 93.81 108 LEU A O 1
ATOM 895 N N . SER A 1 109 ? -9.273 -1.216 13.262 1.00 93.81 109 SER A N 1
ATOM 896 C CA . SER A 1 109 ? -10.499 -0.421 13.330 1.00 93.81 109 SER A CA 1
ATOM 897 C C . SER A 1 109 ? -10.215 1.079 13.296 1.00 93.81 109 SER A C 1
ATOM 899 O O . SER A 1 109 ? -9.110 1.535 13.590 1.00 93.81 109 SER A O 1
ATOM 901 N N . ILE A 1 110 ? -11.235 1.876 12.992 1.00 92.12 110 ILE A N 1
ATOM 902 C CA . ILE A 1 110 ? -11.190 3.330 13.191 1.00 92.12 110 ILE A CA 1
ATOM 903 C C . ILE A 1 110 ? -11.092 3.647 14.697 1.00 92.12 110 ILE A C 1
ATOM 905 O O . ILE A 1 110 ? -11.699 2.971 15.529 1.00 92.12 110 ILE A O 1
ATOM 909 N N . LYS A 1 111 ? -10.321 4.678 15.066 1.00 86.00 111 LYS A N 1
ATOM 910 C CA . LYS A 1 111 ? -10.148 5.124 16.459 1.00 86.00 111 LYS A CA 1
ATOM 911 C C . LYS A 1 111 ? -11.462 5.614 17.063 1.00 86.00 111 LYS A C 1
ATOM 913 O O . LYS A 1 111 ? -12.120 6.484 16.496 1.00 86.00 111 LYS A O 1
ATOM 918 N N . SER A 1 112 ? -11.760 5.205 18.297 1.00 79.12 112 SER A N 1
ATOM 919 C CA . SER A 1 112 ? -12.776 5.877 19.113 1.00 79.12 112 SER A CA 1
ATOM 920 C C . SER A 1 112 ? -12.153 7.056 19.868 1.00 79.12 112 SER A C 1
ATOM 922 O O . SER A 1 112 ? -11.531 6.851 20.903 1.00 79.12 112 SER A O 1
ATOM 924 N N . ALA A 1 113 ? -12.292 8.269 19.320 1.00 66.75 113 ALA A N 1
ATOM 925 C CA . ALA A 1 113 ? -12.077 9.614 19.895 1.00 66.75 113 ALA A CA 1
ATOM 926 C C . ALA A 1 113 ? -10.793 9.947 20.707 1.00 66.75 113 ALA A C 1
ATOM 928 O O . ALA A 1 113 ? -10.517 11.127 20.896 1.00 66.75 113 ALA A O 1
ATOM 929 N N . CYS A 1 114 ? -9.982 8.995 21.178 1.00 58.84 114 CYS A N 1
ATOM 930 C CA . CYS A 1 114 ? -8.842 9.273 22.050 1.00 58.84 114 CYS A CA 1
ATOM 931 C C . CYS A 1 114 ? -7.834 8.107 22.062 1.00 58.84 114 CYS A C 1
ATOM 933 O O . CYS A 1 114 ? -7.843 7.273 22.963 1.00 58.84 114 CYS A O 1
ATOM 935 N N . TYR A 1 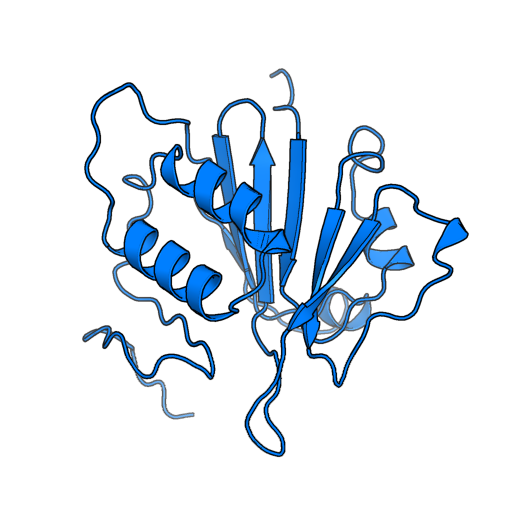115 ? -6.939 8.047 21.070 1.00 64.62 115 TYR A N 1
ATOM 936 C CA . TYR A 1 115 ? -5.804 7.114 21.086 1.00 64.62 115 TYR A CA 1
ATOM 937 C C . TYR A 1 115 ? -4.507 7.796 20.649 1.00 64.62 115 TYR A C 1
ATOM 939 O O . TYR A 1 115 ? -4.471 8.508 19.640 1.00 64.62 115 TYR A O 1
ATOM 947 N N . ARG A 1 116 ? -3.433 7.544 21.411 1.00 73.69 116 ARG A N 1
ATOM 948 C CA . ARG A 1 116 ? -2.056 7.913 21.053 1.00 73.69 116 ARG A CA 1
ATOM 949 C C . ARG A 1 116 ? -1.608 7.095 19.842 1.00 73.69 116 ARG A C 1
ATOM 951 O O . ARG A 1 116 ? -1.953 5.922 19.732 1.00 73.69 116 ARG A O 1
ATOM 958 N N . TYR A 1 117 ? -0.845 7.716 18.947 1.00 81.38 117 TYR A N 1
ATOM 959 C CA . TYR A 1 117 ? -0.204 6.997 17.850 1.00 81.38 117 TYR A CA 1
ATOM 960 C C . TYR A 1 117 ? 0.772 5.960 18.408 1.00 81.38 117 TYR A C 1
ATOM 962 O O . TYR A 1 117 ? 1.551 6.270 19.312 1.00 81.38 117 TYR A O 1
ATOM 970 N N . THR A 1 118 ? 0.719 4.738 17.877 1.00 87.56 118 THR A N 1
ATOM 971 C CA . THR A 1 118 ? 1.762 3.741 18.133 1.00 87.56 118 THR A CA 1
ATOM 972 C C . THR A 1 118 ? 3.044 4.138 17.406 1.00 87.56 118 THR A C 1
ATOM 974 O O . THR A 1 118 ? 3.002 4.919 16.453 1.00 87.56 118 THR A O 1
ATOM 977 N N . GLU A 1 119 ? 4.181 3.580 17.822 1.00 86.62 119 GLU A N 1
ATOM 978 C CA . GLU A 1 119 ? 5.452 3.754 17.106 1.00 86.62 119 GLU A CA 1
ATOM 979 C C . GLU A 1 119 ? 5.303 3.332 15.640 1.00 86.62 119 GLU A C 1
ATOM 981 O O . GLU A 1 119 ? 5.562 4.131 14.749 1.00 86.62 119 GLU A O 1
ATOM 986 N N . PHE A 1 120 ? 4.700 2.164 15.386 1.00 88.06 120 PHE A N 1
ATOM 987 C CA . PHE A 1 120 ? 4.414 1.693 14.025 1.00 88.06 120 PHE A CA 1
ATOM 988 C C . PHE A 1 120 ? 3.599 2.683 13.197 1.00 88.06 120 PHE A C 1
ATOM 990 O O . PHE A 1 120 ? 3.902 2.915 12.028 1.00 88.06 120 PHE A O 1
ATOM 997 N N . GLN A 1 121 ? 2.567 3.285 13.786 1.00 91.00 121 GLN A N 1
ATOM 998 C CA . GLN A 1 121 ? 1.741 4.250 13.073 1.00 91.00 121 GLN A CA 1
ATOM 999 C C . GLN A 1 121 ? 2.522 5.520 12.725 1.00 91.00 121 GLN A C 1
ATOM 1001 O O . GLN A 1 121 ? 2.396 6.019 11.606 1.00 91.00 121 GLN A O 1
ATOM 1006 N N . ASN A 1 122 ? 3.330 6.031 13.658 1.00 90.00 122 ASN A N 1
ATOM 1007 C CA . ASN A 1 122 ? 4.190 7.187 13.410 1.00 90.00 122 ASN A CA 1
ATOM 1008 C C . ASN A 1 122 ? 5.217 6.886 12.315 1.00 90.00 122 ASN A C 1
ATOM 1010 O O . ASN A 1 122 ? 5.359 7.679 11.386 1.00 90.00 122 ASN A O 1
ATOM 1014 N N . ASP A 1 123 ? 5.863 5.726 12.383 1.00 90.12 123 ASP A N 1
ATOM 1015 C CA . ASP A 1 123 ? 6.906 5.306 11.450 1.00 90.12 123 ASP A CA 1
ATOM 1016 C C . ASP A 1 123 ? 6.346 5.081 10.044 1.00 90.12 123 ASP A C 1
ATOM 1018 O O . ASP A 1 123 ? 6.938 5.523 9.059 1.00 90.12 123 ASP A O 1
ATOM 1022 N N . LEU A 1 124 ? 5.166 4.462 9.931 1.00 92.44 124 LEU A N 1
ATOM 1023 C CA . LEU A 1 124 ? 4.478 4.293 8.653 1.00 92.44 124 LEU A CA 1
ATOM 1024 C C . LEU A 1 124 ? 4.069 5.639 8.048 1.00 92.44 124 LEU A C 1
ATOM 1026 O O . LEU A 1 124 ? 4.262 5.863 6.853 1.00 92.44 124 LEU A O 1
ATOM 1030 N N . ILE A 1 125 ? 3.527 6.554 8.855 1.00 92.75 125 ILE A N 1
ATOM 1031 C CA . ILE A 1 125 ? 3.176 7.902 8.393 1.00 92.75 125 ILE A CA 1
ATOM 1032 C C . ILE A 1 125 ? 4.432 8.658 7.949 1.00 92.75 125 ILE A C 1
ATOM 1034 O O . ILE A 1 125 ? 4.407 9.302 6.899 1.00 92.75 125 ILE A O 1
ATOM 1038 N N . ALA A 1 126 ? 5.526 8.575 8.707 1.00 89.44 126 ALA A N 1
ATOM 1039 C CA . ALA A 1 126 ? 6.795 9.206 8.363 1.00 89.44 126 ALA A CA 1
ATOM 1040 C C . ALA A 1 126 ? 7.371 8.636 7.059 1.00 89.44 126 ALA A C 1
ATOM 1042 O O . ALA A 1 126 ? 7.778 9.398 6.183 1.00 89.44 126 ALA A O 1
ATOM 1043 N N . TYR A 1 127 ? 7.323 7.312 6.892 1.00 90.88 127 TYR A N 1
ATOM 1044 C CA . TYR A 1 127 ? 7.696 6.624 5.660 1.00 90.88 127 TYR A CA 1
ATOM 1045 C C . TYR A 1 127 ? 6.882 7.127 4.460 1.00 90.88 127 TYR A C 1
ATOM 1047 O O . TYR A 1 127 ? 7.456 7.535 3.456 1.00 90.88 127 TYR A O 1
ATOM 1055 N N . LEU A 1 128 ? 5.550 7.176 4.560 1.00 92.94 128 LEU A N 1
ATOM 1056 C CA . LEU A 1 128 ? 4.695 7.652 3.465 1.00 92.94 128 LEU A CA 1
ATOM 1057 C C . LEU A 1 128 ? 4.913 9.140 3.162 1.00 92.94 128 LEU A C 1
ATOM 1059 O O . LEU A 1 128 ? 4.989 9.530 1.999 1.00 92.94 128 LEU A O 1
ATOM 1063 N N . THR A 1 129 ? 5.081 9.961 4.200 1.00 91.62 129 THR A N 1
ATOM 1064 C CA . THR A 1 129 ? 5.407 11.391 4.063 1.00 91.62 129 THR A CA 1
ATOM 1065 C C . THR A 1 129 ? 6.749 11.581 3.349 1.00 91.62 129 THR A C 1
ATOM 1067 O O . THR A 1 129 ? 6.907 12.510 2.560 1.00 91.62 129 THR A O 1
ATOM 1070 N N . GLY A 1 130 ? 7.696 10.661 3.558 1.00 88.88 130 GLY A N 1
ATOM 1071 C CA . GLY A 1 130 ? 9.006 10.652 2.911 1.00 88.88 130 GLY A CA 1
ATOM 1072 C C . GLY A 1 130 ? 8.967 10.544 1.384 1.00 88.88 130 GLY A C 1
ATOM 1073 O O . GLY A 1 130 ? 9.956 10.889 0.753 1.00 88.88 130 GLY A O 1
ATOM 1074 N N . TYR A 1 131 ? 7.850 10.133 0.770 1.00 88.62 131 TYR A N 1
ATOM 1075 C CA . TYR A 1 131 ? 7.695 10.181 -0.691 1.00 88.62 131 TYR A CA 1
ATOM 1076 C C . TYR A 1 131 ? 7.559 11.612 -1.228 1.00 88.62 131 TYR A C 1
ATOM 1078 O O . TYR A 1 131 ? 7.874 11.847 -2.392 1.00 88.62 131 TYR A O 1
ATOM 1086 N N . ASN A 1 132 ? 7.091 12.558 -0.402 1.00 90.12 132 ASN A N 1
ATOM 1087 C CA . ASN A 1 132 ? 6.802 13.941 -0.793 1.00 90.12 132 ASN A CA 1
ATOM 1088 C C . ASN A 1 132 ? 5.859 14.037 -2.018 1.00 90.12 132 ASN A C 1
ATOM 1090 O O . ASN A 1 132 ? 6.127 14.753 -2.986 1.00 90.12 132 ASN A O 1
ATOM 1094 N N . LEU A 1 133 ? 4.767 13.263 -1.984 1.00 91.19 133 LEU A N 1
ATOM 1095 C CA . LEU A 1 133 ? 3.761 13.166 -3.046 1.00 91.19 133 LEU A CA 1
ATOM 1096 C C . LEU A 1 133 ? 2.378 13.552 -2.498 1.00 91.19 133 LEU A C 1
ATOM 1098 O O . LEU A 1 133 ? 1.828 12.785 -1.704 1.00 91.19 133 LEU A O 1
ATOM 1102 N N . PRO A 1 134 ? 1.773 14.669 -2.949 1.00 93.19 134 PRO A N 1
ATOM 1103 C CA . PRO A 1 134 ? 0.453 15.112 -2.480 1.00 93.19 134 PRO A CA 1
ATOM 1104 C C . PRO A 1 134 ? -0.659 14.075 -2.685 1.00 93.19 134 PRO A C 1
ATOM 1106 O O . PRO A 1 134 ? -1.643 14.031 -1.953 1.00 93.19 134 PRO A O 1
ATOM 1109 N N . GLN A 1 135 ? -0.501 13.184 -3.668 1.00 94.56 135 GLN A N 1
ATOM 1110 C CA . GLN A 1 135 ? -1.443 12.097 -3.938 1.00 94.56 135 GLN A CA 1
ATOM 1111 C C . GLN A 1 135 ? -1.566 11.105 -2.763 1.00 94.56 135 GLN A C 1
ATOM 1113 O O . GLN A 1 135 ? -2.546 10.366 -2.696 1.00 94.56 135 GLN A O 1
ATOM 1118 N N . LEU A 1 136 ? -0.597 11.081 -1.838 1.00 94.94 136 LEU A N 1
ATOM 1119 C CA . LEU A 1 136 ? -0.623 10.235 -0.643 1.00 94.94 136 LEU A CA 1
ATOM 1120 C C . LEU A 1 136 ? -1.254 10.925 0.578 1.00 94.94 136 LEU A C 1
ATOM 1122 O O . LEU A 1 136 ? -1.476 10.258 1.587 1.00 94.94 136 LEU A O 1
ATOM 1126 N N . ASP A 1 137 ? -1.603 12.213 0.508 1.00 95.50 137 ASP A N 1
ATOM 1127 C CA . ASP A 1 137 ? -2.123 12.965 1.661 1.00 95.50 137 ASP A CA 1
ATOM 1128 C C . ASP A 1 137 ? -3.457 12.411 2.175 1.00 95.50 137 ASP A C 1
ATOM 1130 O O . ASP A 1 137 ? -3.698 12.378 3.387 1.00 95.50 137 ASP A O 1
ATOM 1134 N N . PHE A 1 138 ? -4.311 11.924 1.267 1.00 95.50 138 PHE A N 1
ATOM 1135 C CA . PHE A 1 138 ? -5.573 11.281 1.636 1.00 95.50 138 PHE A CA 1
ATOM 1136 C C . PHE A 1 138 ? -5.332 9.970 2.392 1.00 95.50 138 PHE A C 1
ATOM 1138 O O . PHE A 1 138 ? -5.913 9.756 3.456 1.00 95.50 138 PHE A O 1
ATOM 1145 N N . LEU A 1 139 ? -4.405 9.137 1.903 1.00 97.25 139 LEU A N 1
ATOM 1146 C CA . LEU A 1 139 ? -3.994 7.908 2.582 1.00 97.25 139 LEU A CA 1
ATOM 1147 C C . LEU A 1 139 ? -3.417 8.215 3.967 1.00 97.25 139 LEU A C 1
ATOM 1149 O O . LEU A 1 139 ? -3.834 7.618 4.955 1.00 97.25 139 LEU A O 1
ATOM 1153 N N . ILE A 1 140 ? -2.482 9.162 4.056 1.00 96.62 140 ILE A N 1
ATOM 1154 C CA . ILE A 1 140 ? -1.846 9.556 5.319 1.00 96.62 140 ILE A CA 1
ATOM 1155 C C . ILE A 1 140 ? -2.898 10.052 6.319 1.00 96.62 140 ILE A C 1
ATOM 1157 O O . ILE A 1 140 ? -2.863 9.683 7.494 1.00 96.62 140 ILE A O 1
ATOM 1161 N N . SER A 1 141 ? -3.857 10.858 5.861 1.00 95.06 141 SER A N 1
ATOM 1162 C CA . SER A 1 141 ? -4.953 11.353 6.698 1.00 95.06 141 SER A CA 1
ATOM 1163 C C . SER A 1 141 ? -5.867 10.223 7.173 1.00 95.06 141 SER A C 1
ATOM 1165 O O . SER A 1 141 ? -6.176 10.165 8.362 1.00 95.06 141 SER A O 1
ATOM 1167 N N . GLY A 1 142 ? -6.221 9.280 6.296 1.00 94.81 142 GLY A N 1
ATOM 1168 C CA . GLY A 1 142 ? -6.989 8.091 6.668 1.00 94.81 142 GLY A CA 1
ATOM 1169 C C . GLY A 1 142 ? -6.247 7.204 7.671 1.00 94.81 142 GLY A C 1
ATOM 1170 O O . GLY A 1 142 ? -6.816 6.773 8.668 1.00 94.81 142 GLY A O 1
ATOM 1171 N N . LEU A 1 143 ? -4.941 6.991 7.495 1.00 94.94 143 LEU A N 1
ATOM 1172 C CA . LEU A 1 143 ? -4.140 6.205 8.437 1.00 94.94 143 LEU A CA 1
ATOM 1173 C C . LEU A 1 143 ? -4.044 6.855 9.818 1.00 94.94 143 LEU A C 1
ATOM 1175 O O . LEU A 1 143 ? -3.944 6.133 10.809 1.00 94.94 143 LEU A O 1
ATOM 1179 N N . ARG A 1 144 ? -4.117 8.188 9.931 1.00 93.81 144 ARG A N 1
ATOM 1180 C CA . ARG A 1 144 ? -4.161 8.880 11.234 1.00 93.81 144 ARG A CA 1
ATOM 1181 C C . ARG A 1 144 ? -5.423 8.547 12.037 1.00 93.81 144 ARG A C 1
ATOM 1183 O O . ARG A 1 144 ? -5.358 8.539 13.272 1.00 93.81 144 ARG A O 1
ATOM 1190 N N . SER A 1 145 ? -6.535 8.227 11.371 1.00 93.19 145 SER A N 1
ATOM 1191 C CA . SER A 1 145 ? -7.784 7.816 12.025 1.00 93.19 145 SER A CA 1
ATOM 1192 C C . SER A 1 145 ? -7.871 6.320 12.343 1.00 93.19 145 SER A C 1
ATOM 1194 O O . SER A 1 145 ? -8.842 5.909 12.971 1.00 93.19 145 SER A O 1
ATOM 1196 N N . ILE A 1 146 ? -6.876 5.505 11.973 1.00 94.06 146 ILE A N 1
ATOM 1197 C CA . ILE A 1 1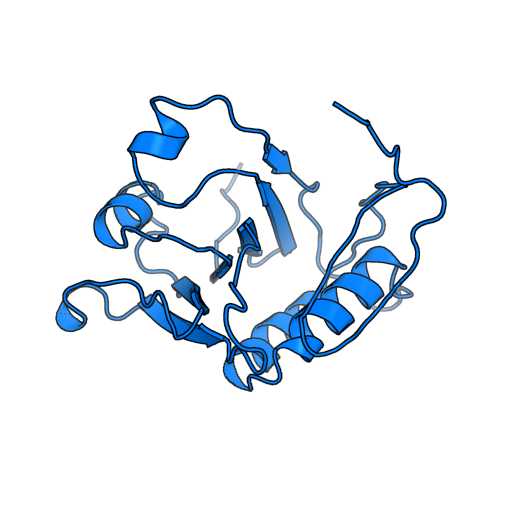46 ? -6.853 4.059 12.254 1.00 94.06 146 ILE A CA 1
ATOM 1198 C C . ILE A 1 146 ? -6.182 3.759 13.597 1.00 94.06 146 ILE A C 1
ATOM 1200 O O . ILE A 1 146 ? -5.118 4.298 13.905 1.00 94.06 146 ILE A O 1
ATOM 1204 N N . ASP A 1 147 ? -6.785 2.882 14.394 1.00 92.56 147 ASP A N 1
ATOM 1205 C CA . ASP A 1 147 ? -6.190 2.325 15.605 1.00 92.56 147 ASP A CA 1
ATOM 1206 C C . ASP A 1 147 ? -5.225 1.181 15.252 1.00 92.56 147 ASP A C 1
ATOM 1208 O O . ASP A 1 147 ? -5.629 0.097 14.830 1.00 92.56 147 ASP A O 1
ATOM 1212 N N . MET A 1 148 ? -3.926 1.430 15.434 1.00 91.88 148 MET A N 1
ATOM 1213 C CA . MET A 1 148 ? -2.858 0.465 15.154 1.00 91.88 148 MET A CA 1
ATOM 1214 C C . MET A 1 148 ? -2.315 -0.233 16.409 1.00 91.88 148 MET A C 1
ATOM 1216 O O . MET A 1 148 ? -1.285 -0.901 16.333 1.00 91.88 148 MET A O 1
ATOM 1220 N N . THR A 1 149 ? -2.980 -0.115 17.563 1.00 89.81 149 THR A N 1
ATOM 1221 C CA . THR A 1 149 ? -2.540 -0.735 18.833 1.00 89.81 149 THR A CA 1
ATOM 1222 C C . THR A 1 149 ? -2.484 -2.262 18.785 1.00 89.81 149 THR A C 1
ATOM 1224 O O . THR A 1 149 ? -1.725 -2.881 19.528 1.00 89.81 149 THR A O 1
ATOM 1227 N N . GLN A 1 150 ? -3.241 -2.884 17.878 1.00 88.94 150 GLN A N 1
ATOM 1228 C CA . GLN A 1 150 ? -3.218 -4.333 17.670 1.00 88.94 150 GLN A CA 1
ATOM 1229 C C . GLN A 1 150 ? -1.964 -4.825 16.926 1.00 88.94 150 GLN A C 1
ATOM 1231 O O . GLN A 1 150 ? -1.702 -6.030 16.907 1.00 88.94 150 GLN A O 1
ATOM 1236 N N . ILE A 1 151 ? -1.174 -3.929 16.323 1.00 87.44 151 ILE A N 1
ATOM 1237 C CA . ILE A 1 151 ? 0.094 -4.292 15.687 1.00 87.44 151 ILE A CA 1
ATOM 1238 C C . ILE A 1 151 ? 1.148 -4.477 16.777 1.00 87.44 151 ILE A C 1
ATOM 1240 O O . ILE A 1 151 ? 1.636 -3.520 17.368 1.00 87.44 151 ILE A O 1
ATOM 1244 N N . LYS A 1 152 ? 1.512 -5.738 17.023 1.00 78.06 152 LYS A N 1
ATOM 1245 C CA . LYS A 1 152 ? 2.515 -6.144 18.021 1.00 78.06 152 LYS A CA 1
ATOM 1246 C C . LYS A 1 152 ? 3.898 -6.419 17.421 1.00 78.06 152 LYS A C 1
ATOM 1248 O O . LYS A 1 152 ? 4.686 -7.142 18.020 1.00 78.06 152 LYS A O 1
ATOM 1253 N N . CYS A 1 153 ? 4.182 -5.915 16.2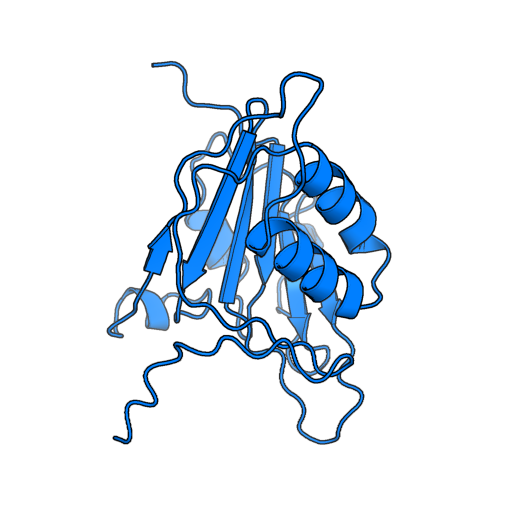20 1.00 64.94 153 CYS A N 1
ATOM 1254 C CA . CYS A 1 153 ? 5.477 -6.130 15.580 1.00 64.94 153 CYS A CA 1
ATOM 1255 C C . CYS A 1 153 ? 6.580 -5.427 16.373 1.00 64.94 153 CYS A C 1
ATOM 1257 O O . CYS A 1 153 ? 6.708 -4.210 16.313 1.00 64.94 153 CYS A O 1
ATOM 1259 N N . SER A 1 154 ? 7.382 -6.219 17.083 1.00 56.28 154 SER A N 1
ATOM 1260 C CA . SER A 1 154 ? 8.550 -5.759 17.837 1.00 56.28 154 SER A CA 1
ATOM 1261 C C . SER A 1 154 ? 9.700 -5.309 16.930 1.00 56.28 154 SER A C 1
ATOM 1263 O O . SER A 1 154 ? 10.554 -4.551 17.372 1.00 56.28 154 SER A O 1
ATOM 1265 N N . CYS A 1 155 ? 9.721 -5.740 15.662 1.00 61.94 155 CYS A N 1
ATOM 1266 C CA . CYS A 1 155 ? 10.752 -5.352 14.705 1.00 61.94 155 CYS A CA 1
ATOM 1267 C C . CYS A 1 155 ? 10.204 -5.175 13.282 1.00 61.94 155 CYS A C 1
ATOM 1269 O O . CYS A 1 155 ? 9.588 -6.084 12.725 1.00 61.94 155 CYS A O 1
ATOM 1271 N N . TYR A 1 156 ? 10.443 -4.003 12.690 1.00 72.75 156 TYR A N 1
ATOM 1272 C CA . TYR A 1 156 ? 10.217 -3.699 11.277 1.00 72.75 156 TYR A CA 1
ATOM 1273 C C . TYR A 1 156 ? 11.177 -2.589 10.836 1.00 72.75 156 TYR A C 1
ATOM 1275 O O . TYR A 1 156 ? 11.721 -1.850 11.656 1.00 72.75 156 TYR A O 1
ATOM 1283 N N . VAL A 1 157 ? 11.405 -2.491 9.526 1.00 73.06 157 VAL A N 1
ATOM 1284 C CA . VAL A 1 157 ? 12.241 -1.445 8.930 1.00 73.06 157 VAL A CA 1
ATOM 1285 C C . VAL A 1 157 ? 11.518 -0.876 7.731 1.00 73.06 157 VAL A C 1
ATOM 1287 O O . VAL A 1 157 ? 11.278 -1.577 6.750 1.00 73.06 157 VAL A O 1
ATOM 1290 N N . LEU A 1 158 ? 11.203 0.409 7.807 1.00 74.81 158 LEU A N 1
ATOM 1291 C CA . LEU A 1 158 ? 10.690 1.182 6.689 1.00 74.81 158 LEU A CA 1
ATOM 1292 C C . LEU A 1 158 ? 11.788 2.141 6.240 1.00 74.81 158 LEU A C 1
ATOM 1294 O O . LEU A 1 158 ? 12.420 2.804 7.061 1.00 74.81 158 LEU A O 1
ATOM 1298 N N . LYS A 1 159 ? 12.052 2.191 4.934 1.00 72.75 159 LYS A N 1
ATOM 1299 C CA . LYS A 1 159 ? 13.131 3.010 4.381 1.00 72.75 159 LYS A CA 1
ATOM 1300 C C . LYS A 1 159 ? 12.649 3.767 3.156 1.00 72.75 159 LYS A C 1
ATOM 1302 O O . LYS A 1 159 ? 12.300 3.157 2.153 1.00 72.75 159 LYS A O 1
ATOM 1307 N N . THR A 1 160 ? 12.709 5.089 3.227 1.00 62.75 160 THR A N 1
ATOM 1308 C CA . THR A 1 160 ? 12.597 5.975 2.064 1.00 62.75 160 THR A CA 1
ATOM 1309 C C . THR A 1 160 ? 13.950 6.577 1.731 1.00 62.75 160 THR A C 1
ATOM 1311 O O . THR A 1 160 ? 14.738 6.854 2.631 1.00 62.75 160 THR A O 1
ATOM 1314 N N . GLU A 1 161 ? 14.208 6.841 0.452 1.00 62.75 161 GLU A N 1
ATOM 1315 C CA . GLU A 1 161 ? 15.478 7.431 -0.000 1.00 62.75 161 GLU A CA 1
ATOM 1316 C C . GLU A 1 161 ? 15.699 8.870 0.509 1.00 62.75 161 GLU A C 1
ATOM 1318 O O . GLU A 1 161 ? 16.832 9.340 0.527 1.00 62.75 161 GLU A O 1
ATOM 1323 N N . LEU A 1 162 ? 14.643 9.549 0.979 1.00 51.88 162 LEU A N 1
ATOM 1324 C CA . LEU A 1 162 ? 14.680 10.938 1.453 1.00 51.88 162 LEU A CA 1
ATOM 1325 C C . LEU A 1 162 ? 14.858 11.100 2.975 1.00 51.88 162 LEU A C 1
ATOM 1327 O O . LEU A 1 162 ? 15.148 12.203 3.423 1.00 51.88 162 LEU A O 1
ATOM 1331 N N . ASN A 1 163 ? 14.733 10.028 3.768 1.00 45.62 163 ASN A N 1
ATOM 1332 C CA . ASN A 1 163 ? 14.939 10.058 5.221 1.00 45.62 163 ASN A CA 1
ATOM 1333 C C . ASN A 1 163 ? 15.705 8.811 5.674 1.00 45.62 163 ASN A C 1
ATOM 1335 O O . ASN A 1 163 ? 15.216 7.682 5.609 1.00 45.62 163 ASN A O 1
ATOM 1339 N N . LEU A 1 164 ? 16.938 9.037 6.122 1.00 43.47 164 LEU A N 1
ATOM 1340 C CA . LEU A 1 164 ? 17.832 8.027 6.665 1.00 43.47 164 LEU A CA 1
ATOM 1341 C C . LEU A 1 164 ? 17.513 7.807 8.155 1.00 43.47 164 LEU A C 1
ATOM 1343 O O . LEU A 1 164 ? 17.707 8.708 8.960 1.00 43.47 164 LEU A O 1
ATOM 1347 N N . TYR A 1 165 ? 17.123 6.571 8.483 1.00 45.38 165 TYR A N 1
ATOM 1348 C CA . TYR A 1 165 ? 17.030 5.959 9.820 1.00 45.38 165 TYR A CA 1
ATOM 1349 C C . TYR A 1 165 ? 15.808 6.266 10.700 1.00 45.38 165 TYR A C 1
ATOM 1351 O O . TYR A 1 165 ? 15.656 7.352 11.245 1.00 45.38 165 TYR A O 1
ATOM 1359 N N . LEU A 1 166 ? 15.074 5.195 11.017 1.00 42.25 166 LEU A N 1
ATOM 1360 C CA . LEU A 1 166 ? 14.670 4.899 12.392 1.00 42.25 166 LEU A CA 1
ATOM 1361 C C . LEU A 1 166 ? 15.314 3.550 12.763 1.00 42.25 166 LEU A C 1
ATOM 1363 O O . LEU A 1 166 ? 15.058 2.551 12.086 1.00 42.25 166 LEU A O 1
ATOM 1367 N N . PRO A 1 167 ? 16.248 3.497 13.730 1.00 40.19 167 PRO A N 1
ATOM 1368 C CA . PRO A 1 167 ? 16.867 2.242 14.128 1.00 40.19 167 PRO A CA 1
ATOM 1369 C C . PRO A 1 167 ? 15.845 1.399 14.894 1.00 40.19 167 PRO A C 1
ATOM 1371 O O . PRO A 1 167 ? 15.437 1.771 15.989 1.00 40.19 167 PRO A O 1
ATOM 1374 N N . CYS A 1 168 ? 15.474 0.239 14.353 1.00 41.56 168 CYS A N 1
ATOM 1375 C CA . CYS A 1 168 ? 14.898 -0.817 15.174 1.00 41.56 168 CYS A CA 1
ATOM 1376 C C . CYS A 1 168 ? 16.060 -1.616 15.803 1.00 41.56 168 CYS A C 1
ATOM 1378 O O . CYS A 1 168 ? 16.854 -2.200 15.056 1.00 41.56 168 CYS A O 1
ATOM 1380 N N . PRO A 1 169 ? 16.214 -1.627 17.141 1.00 43.75 169 PRO A N 1
ATOM 1381 C CA . PRO A 1 169 ? 17.331 -2.297 17.814 1.00 43.75 169 PRO A CA 1
ATOM 1382 C C . PRO A 1 169 ? 17.321 -3.829 17.655 1.00 43.75 169 PRO A C 1
ATOM 1384 O O . PRO A 1 169 ? 18.370 -4.451 17.804 1.00 43.75 169 PRO A O 1
ATOM 1387 N N . ASP A 1 170 ? 16.186 -4.420 17.264 1.00 41.44 170 ASP A N 1
ATOM 1388 C CA . ASP A 1 170 ? 15.965 -5.873 17.252 1.00 41.44 170 ASP A CA 1
ATOM 1389 C C . ASP A 1 170 ? 15.977 -6.512 15.852 1.00 41.44 170 ASP A C 1
ATOM 1391 O O . ASP A 1 170 ? 15.498 -7.634 15.667 1.00 41.44 170 ASP A O 1
ATOM 1395 N N . ILE A 1 171 ? 16.523 -5.835 14.833 1.00 44.03 171 ILE A N 1
ATOM 1396 C CA . ILE A 1 171 ? 16.664 -6.452 13.505 1.00 44.03 171 ILE A CA 1
ATOM 1397 C C . ILE A 1 171 ? 17.650 -7.611 13.616 1.00 44.03 171 ILE A C 1
ATOM 1399 O O . ILE A 1 171 ? 18.865 -7.411 13.709 1.00 44.03 171 ILE A O 1
ATOM 1403 N N . ILE A 1 172 ? 17.126 -8.835 13.539 1.00 34.94 172 ILE A N 1
ATOM 1404 C CA . ILE A 1 172 ? 17.930 -10.033 13.327 1.00 34.94 172 ILE A CA 1
ATOM 1405 C C . ILE A 1 172 ? 18.634 -9.857 11.981 1.00 34.94 172 ILE A C 1
ATOM 1407 O O . ILE A 1 172 ? 18.054 -10.043 10.912 1.00 34.94 172 ILE A O 1
ATOM 1411 N N . LYS A 1 173 ? 19.911 -9.473 12.029 1.00 27.98 173 LYS A N 1
ATOM 1412 C CA . LYS A 1 173 ? 20.795 -9.503 10.867 1.00 27.98 173 LYS A CA 1
ATOM 1413 C C . LYS A 1 173 ? 21.103 -10.966 10.565 1.00 27.98 173 LYS A C 1
ATOM 1415 O O . LYS A 1 173 ? 22.109 -11.498 11.027 1.00 27.98 173 LYS A O 1
ATOM 1420 N N . VAL A 1 174 ? 20.225 -11.622 9.811 1.00 26.38 174 VAL A N 1
ATOM 1421 C CA . VAL A 1 174 ? 20.539 -12.915 9.200 1.00 26.38 174 VAL A CA 1
ATOM 1422 C C . VAL A 1 174 ? 21.601 -12.644 8.135 1.00 26.38 174 VAL A C 1
ATOM 1424 O O . VAL A 1 174 ? 21.300 -12.122 7.065 1.00 26.38 174 VAL A O 1
ATOM 1427 N N . LYS A 1 175 ? 22.868 -12.923 8.456 1.00 23.23 175 LYS A N 1
ATOM 1428 C CA . LYS A 1 175 ? 23.895 -13.104 7.428 1.00 23.23 175 LYS A CA 1
ATOM 1429 C C . LYS A 1 175 ? 23.602 -14.445 6.761 1.00 23.23 175 LYS A C 1
ATOM 1431 O O . LYS A 1 175 ? 23.687 -15.470 7.433 1.00 23.23 175 LYS A O 1
ATOM 1436 N N . ILE A 1 176 ? 23.211 -14.401 5.491 1.00 30.69 176 ILE A N 1
ATOM 1437 C CA . ILE A 1 176 ? 23.285 -15.554 4.588 1.00 30.69 176 ILE A CA 1
ATOM 1438 C C . ILE A 1 176 ? 24.706 -15.585 4.030 1.00 30.69 176 ILE A C 1
ATOM 1440 O O . ILE A 1 176 ? 25.206 -14.486 3.691 1.00 30.69 176 ILE A O 1
#

Radius of gyration: 16.44 Å; chains: 1; bounding box: 45×35×44 Å

Organism: Henneguya salminicola (NCBI:txid69463)